Protein AF-A0A183J6D7-F1 (afdb_monomer_lite)

Sequence (116 aa):
MVARYTVRSFGIRRNEKIAVHCTVRGPKAEEILEKGDTGNFGFGIQEHIDLGIKYDPAIGIYGMDFYVVLGRPGFNISERRRCKSRIGASHRISKEEAMKWFQTKYDGVILPSKKK

InterPro domains:
  IPR002132 Large ribosomal subunit protein uL5 [PTHR11994] (37-112)
  IPR022803 Large ribosomal subunit protein uL5 domain superfamily [G3DSA:3.30.1440.10] (1-114)
  IPR022803 Large ribosomal subunit protein uL5 domain superfamily [SSF55282] (2-110)
  IPR031309 Large ribosomal subunit protein uL5, C-terminal [PF00673] (37-101)

Structure (mmCIF, N/CA/C/O backbone):
data_AF-A0A183J6D7-F1
#
_entry.id   AF-A0A183J6D7-F1
#
loop_
_atom_site.group_PDB
_atom_site.id
_atom_site.type_symbol
_atom_site.label_atom_id
_atom_site.label_alt_id
_atom_site.label_comp_id
_atom_site.label_asym_id
_atom_site.label_entity_id
_atom_site.label_seq_id
_atom_site.pdbx_PDB_ins_code
_atom_site.Cartn_x
_atom_site.Cartn_y
_atom_site.Cartn_z
_atom_site.occupancy
_atom_site.B_iso_or_equiv
_atom_site.auth_seq_id
_atom_site.auth_comp_id
_atom_site.auth_asym_id
_atom_site.auth_atom_id
_atom_site.pdbx_PDB_model_num
ATOM 1 N N . MET A 1 1 ? 11.014 7.703 -5.706 1.00 82.44 1 MET A N 1
ATOM 2 C CA . MET A 1 1 ? 11.534 7.757 -4.328 1.00 82.44 1 MET A CA 1
ATOM 3 C C . MET A 1 1 ? 13.031 7.970 -4.398 1.00 82.44 1 MET A C 1
ATOM 5 O O . MET A 1 1 ? 13.674 7.486 -5.325 1.00 82.44 1 MET A O 1
ATOM 9 N N . VAL A 1 2 ? 13.551 8.757 -3.468 1.00 90.94 2 VAL A N 1
ATOM 10 C CA . VAL A 1 2 ? 14.927 9.244 -3.494 1.00 90.94 2 VAL A CA 1
ATOM 11 C C . VAL A 1 2 ? 15.696 8.643 -2.321 1.00 90.94 2 VAL A C 1
ATOM 13 O O . VAL A 1 2 ? 15.153 8.526 -1.220 1.00 90.94 2 VAL A O 1
ATOM 16 N N . ALA A 1 3 ? 16.948 8.261 -2.555 1.00 91.75 3 ALA A N 1
ATOM 17 C CA . ALA A 1 3 ? 17.818 7.702 -1.535 1.00 91.75 3 ALA A CA 1
ATOM 18 C C . ALA A 1 3 ? 18.096 8.723 -0.423 1.00 91.75 3 ALA A C 1
ATOM 20 O O . ALA A 1 3 ? 18.643 9.801 -0.659 1.00 91.75 3 ALA A O 1
ATOM 21 N N . ARG A 1 4 ? 17.742 8.374 0.819 1.00 90.00 4 ARG A N 1
ATOM 22 C CA . ARG A 1 4 ? 17.975 9.246 1.985 1.00 90.00 4 ARG A CA 1
ATOM 23 C C . ARG A 1 4 ? 19.440 9.275 2.422 1.00 90.00 4 ARG A C 1
ATOM 25 O O . ARG A 1 4 ? 19.890 10.292 2.948 1.00 90.00 4 ARG A O 1
ATOM 32 N N . TYR A 1 5 ? 20.166 8.183 2.192 1.00 91.12 5 TYR A N 1
ATOM 33 C CA . TYR A 1 5 ? 21.547 7.980 2.623 1.00 91.12 5 TYR A CA 1
ATOM 34 C C . TYR A 1 5 ? 22.387 7.406 1.485 1.00 91.12 5 TYR A C 1
ATOM 36 O O . TYR A 1 5 ? 21.863 6.732 0.601 1.00 91.12 5 TYR A O 1
ATOM 44 N N . THR A 1 6 ? 23.691 7.660 1.539 1.00 92.69 6 THR A N 1
ATOM 45 C CA . THR A 1 6 ? 24.670 6.967 0.699 1.00 92.69 6 THR A CA 1
ATOM 46 C C . THR A 1 6 ? 24.987 5.628 1.351 1.00 92.69 6 THR A C 1
ATOM 48 O O . THR A 1 6 ? 25.430 5.604 2.499 1.00 92.69 6 THR A O 1
ATOM 51 N N . VAL A 1 7 ? 24.783 4.524 0.634 1.00 91.44 7 VAL A N 1
ATOM 52 C CA . VAL A 1 7 ? 25.100 3.177 1.119 1.00 91.44 7 VAL A CA 1
ATOM 53 C C . VAL A 1 7 ? 25.967 2.474 0.083 1.00 91.44 7 VAL A C 1
ATOM 55 O O . VAL A 1 7 ? 25.495 2.088 -0.984 1.00 91.44 7 VAL A O 1
ATOM 58 N N . ARG A 1 8 ? 27.258 2.312 0.406 1.00 90.56 8 ARG A N 1
ATOM 59 C CA . ARG A 1 8 ? 28.276 1.813 -0.533 1.00 90.56 8 ARG A CA 1
ATOM 60 C C . ARG A 1 8 ? 28.050 0.358 -0.947 1.00 90.56 8 ARG A C 1
ATOM 62 O O . ARG A 1 8 ? 28.307 0.035 -2.098 1.00 90.56 8 ARG A O 1
ATOM 69 N N . SER A 1 9 ? 27.544 -0.491 -0.050 1.00 93.88 9 SER A N 1
ATOM 70 C CA . SER A 1 9 ? 27.243 -1.900 -0.350 1.00 93.88 9 SER A CA 1
ATOM 71 C C . SER A 1 9 ? 26.149 -2.065 -1.406 1.00 93.88 9 SER A C 1
ATOM 73 O O . SER A 1 9 ? 26.231 -2.974 -2.220 1.00 93.88 9 SER A O 1
ATOM 75 N N . PHE A 1 10 ? 25.162 -1.166 -1.426 1.00 88.31 10 PHE A N 1
ATOM 76 C CA . PHE A 1 10 ? 24.107 -1.141 -2.442 1.00 88.31 10 PHE A CA 1
ATOM 77 C C . PHE A 1 10 ? 24.461 -0.270 -3.657 1.00 88.31 10 PHE A C 1
ATOM 79 O O . PHE A 1 10 ? 23.658 -0.158 -4.573 1.00 88.31 10 PHE A O 1
ATOM 86 N N . GLY A 1 11 ? 25.636 0.373 -3.671 1.00 91.94 11 GLY A N 1
ATOM 87 C CA . GLY A 1 11 ? 26.061 1.260 -4.758 1.00 91.94 11 GLY A CA 1
ATOM 88 C C . GLY A 1 11 ? 25.296 2.588 -4.855 1.00 91.94 11 GLY A C 1
ATOM 89 O O . GLY A 1 11 ? 25.453 3.295 -5.842 1.00 91.94 11 GLY A O 1
ATOM 90 N N . ILE A 1 12 ? 24.501 2.954 -3.844 1.00 92.00 12 ILE A N 1
ATOM 91 C CA . ILE A 1 12 ? 23.569 4.092 -3.896 1.00 92.00 12 ILE A CA 1
ATOM 92 C C . ILE A 1 12 ? 24.187 5.343 -3.266 1.00 92.00 12 ILE A C 1
ATOM 94 O O . ILE A 1 12 ? 24.750 5.282 -2.165 1.00 92.00 12 ILE A O 1
ATOM 98 N N . ARG A 1 13 ? 24.010 6.505 -3.905 1.00 92.75 13 ARG A N 1
ATOM 99 C CA . ARG A 1 13 ? 24.359 7.825 -3.356 1.00 92.75 13 ARG A CA 1
ATOM 100 C C . ARG A 1 13 ? 23.142 8.558 -2.797 1.00 92.75 13 ARG A C 1
ATOM 102 O O . ARG A 1 13 ? 22.008 8.378 -3.234 1.00 92.75 13 ARG A O 1
ATOM 109 N N . ARG A 1 14 ? 23.373 9.438 -1.820 1.00 90.81 14 ARG A N 1
ATOM 110 C CA . ARG A 1 14 ? 22.326 10.315 -1.284 1.00 90.81 14 ARG A CA 1
ATOM 111 C C . ARG A 1 14 ? 21.717 11.157 -2.407 1.00 90.81 14 ARG A C 1
ATOM 113 O O . ARG A 1 14 ? 22.430 11.720 -3.229 1.00 90.81 14 ARG A O 1
ATOM 120 N N . ASN A 1 15 ? 20.397 11.277 -2.374 1.00 91.25 15 ASN A N 1
ATOM 121 C CA . ASN A 1 15 ? 19.564 11.970 -3.352 1.00 91.25 15 ASN A CA 1
ATOM 122 C C . ASN A 1 15 ? 19.460 11.320 -4.744 1.00 91.25 15 ASN A C 1
ATOM 124 O O . ASN A 1 15 ? 18.837 11.888 -5.641 1.00 91.25 15 ASN A O 1
ATOM 128 N N . GLU A 1 16 ? 19.982 10.109 -4.919 1.00 92.81 16 GLU A N 1
ATOM 129 C CA . GLU A 1 16 ? 19.821 9.343 -6.152 1.00 92.81 16 GLU A CA 1
ATOM 130 C C . GLU A 1 16 ? 18.392 8.788 -6.303 1.00 92.81 16 GLU A C 1
ATOM 132 O O . GLU A 1 16 ? 17.710 8.483 -5.316 1.00 92.81 16 GLU A O 1
ATOM 137 N N . LYS A 1 17 ? 17.909 8.682 -7.547 1.00 91.44 17 LYS A N 1
ATOM 138 C CA . LYS A 1 17 ? 16.580 8.136 -7.859 1.00 91.44 17 LYS A CA 1
ATOM 139 C C . LYS A 1 17 ? 16.666 6.611 -7.884 1.00 91.44 17 LYS A C 1
ATOM 141 O O . LYS A 1 17 ? 17.237 6.055 -8.809 1.00 91.44 17 LYS A O 1
ATOM 146 N N . ILE A 1 18 ? 16.083 5.962 -6.880 1.00 89.62 18 ILE A N 1
ATOM 147 C CA . ILE A 1 18 ? 16.260 4.516 -6.653 1.00 89.62 18 ILE A CA 1
ATOM 148 C C . ILE A 1 18 ? 15.002 3.681 -6.877 1.00 89.62 18 ILE A C 1
ATOM 150 O O . ILE A 1 18 ? 15.096 2.485 -7.105 1.00 89.62 18 ILE A O 1
ATOM 154 N N . ALA A 1 19 ? 13.819 4.284 -6.778 1.00 88.69 19 ALA A N 1
ATOM 155 C CA . ALA A 1 19 ? 12.566 3.549 -6.893 1.00 88.69 19 ALA A CA 1
ATOM 156 C C . ALA A 1 19 ? 11.457 4.432 -7.453 1.00 88.69 19 ALA A C 1
ATOM 158 O O . ALA A 1 19 ? 11.489 5.661 -7.322 1.00 88.69 19 ALA A O 1
ATOM 159 N N . VAL A 1 20 ? 10.430 3.802 -8.003 1.00 89.44 20 VAL A N 1
ATOM 160 C CA . VAL A 1 20 ? 9.175 4.437 -8.408 1.00 89.44 20 VAL A CA 1
ATOM 161 C C . VAL A 1 20 ? 8.062 3.815 -7.570 1.00 89.44 20 VAL A C 1
ATOM 163 O O . VAL A 1 20 ? 8.130 2.644 -7.224 1.00 89.44 20 VAL A O 1
ATOM 166 N N . HIS A 1 21 ? 7.073 4.612 -7.179 1.00 89.69 21 HIS A N 1
ATOM 167 C CA . HIS A 1 21 ? 5.863 4.100 -6.540 1.00 89.69 21 HIS A CA 1
ATOM 168 C C . HIS A 1 21 ? 4.668 4.839 -7.121 1.00 89.69 21 HIS A C 1
ATOM 170 O O . HIS A 1 21 ? 4.782 6.007 -7.507 1.00 89.69 21 HIS A O 1
ATOM 176 N N . CYS A 1 22 ? 3.534 4.157 -7.172 1.00 88.75 22 CYS A N 1
ATOM 177 C CA . CYS A 1 22 ? 2.264 4.743 -7.553 1.00 88.75 22 CYS A CA 1
ATOM 178 C C . CYS A 1 22 ? 1.221 4.413 -6.484 1.00 88.75 22 CYS A C 1
ATOM 180 O O . CYS A 1 22 ? 1.275 3.362 -5.851 1.00 88.75 22 CYS A O 1
ATOM 182 N N . THR A 1 23 ? 0.284 5.335 -6.272 1.00 88.69 23 THR A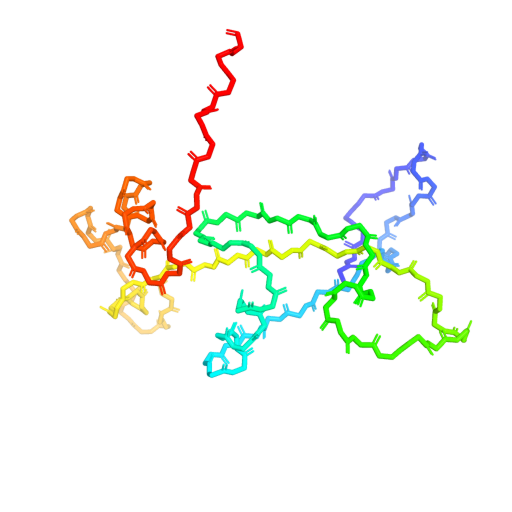 N 1
ATOM 183 C CA . THR A 1 23 ? -0.852 5.122 -5.374 1.00 88.69 23 THR A CA 1
ATOM 184 C C . THR A 1 23 ? -2.108 5.110 -6.223 1.00 88.69 23 THR A C 1
ATOM 186 O O . THR A 1 23 ? -2.503 6.146 -6.758 1.00 88.69 23 THR A O 1
ATOM 189 N N . VAL A 1 24 ? -2.736 3.945 -6.340 1.00 87.94 24 VAL A N 1
ATOM 190 C CA . VAL A 1 24 ? -3.997 3.771 -7.068 1.00 87.94 24 VAL A CA 1
ATOM 191 C C . VAL A 1 24 ? -5.145 3.713 -6.061 1.00 87.94 24 VAL A C 1
ATOM 193 O O . VAL A 1 24 ? -4.992 3.183 -4.962 1.00 87.94 24 VAL A O 1
ATOM 196 N N . ARG A 1 25 ? -6.291 4.313 -6.399 1.00 87.12 25 ARG A N 1
ATOM 197 C CA . ARG A 1 25 ? -7.493 4.355 -5.549 1.00 87.12 25 ARG A CA 1
ATOM 198 C C . ARG A 1 25 ? -8.751 4.116 -6.381 1.00 87.12 25 ARG A C 1
ATOM 200 O O . ARG A 1 25 ? -8.755 4.381 -7.583 1.00 87.12 25 ARG A O 1
ATOM 207 N N . GLY A 1 26 ? -9.825 3.691 -5.717 1.00 87.25 26 GLY A N 1
ATOM 208 C CA . GLY A 1 26 ? -11.134 3.481 -6.341 1.00 87.25 26 GLY A CA 1
ATOM 209 C C . GLY A 1 26 ? -11.175 2.220 -7.216 1.00 87.25 26 GLY A C 1
ATOM 210 O O . GLY A 1 26 ? -10.440 1.280 -6.921 1.00 87.25 26 GLY A O 1
ATOM 211 N N . PRO A 1 27 ? -11.982 2.195 -8.293 1.00 85.88 27 PRO A N 1
ATOM 212 C CA . PRO A 1 27 ? -12.239 0.973 -9.066 1.00 85.88 27 PRO A CA 1
ATOM 213 C C . PRO A 1 27 ? -10.965 0.386 -9.684 1.00 85.88 27 PRO A C 1
ATOM 215 O O . PRO A 1 27 ? -10.746 -0.815 -9.636 1.00 85.88 27 PRO A O 1
ATOM 218 N N . LYS A 1 28 ? -10.038 1.242 -10.134 1.00 83.00 28 LYS A N 1
ATOM 219 C CA . LYS A 1 28 ? -8.733 0.804 -10.657 1.00 83.00 28 LYS A CA 1
ATOM 220 C C . LYS A 1 28 ? -7.882 0.065 -9.624 1.00 83.00 28 LYS A C 1
ATOM 222 O O . LYS A 1 28 ? -7.052 -0.754 -9.992 1.00 83.00 28 LYS A O 1
ATOM 227 N N . ALA A 1 29 ? -8.030 0.396 -8.340 1.00 82.50 29 ALA A N 1
ATOM 228 C CA . ALA A 1 29 ? -7.312 -0.313 -7.289 1.00 82.50 29 ALA A CA 1
ATOM 229 C C . ALA A 1 29 ? -7.919 -1.698 -7.058 1.00 82.50 29 ALA A C 1
ATOM 231 O O . ALA A 1 29 ? -7.167 -2.623 -6.792 1.00 82.50 29 ALA A O 1
ATOM 232 N N . GLU A 1 30 ? -9.241 -1.843 -7.188 1.00 79.81 30 GLU A N 1
ATOM 233 C CA . GLU A 1 30 ? -9.916 -3.142 -7.090 1.00 79.81 30 GLU A CA 1
ATOM 234 C C . GLU A 1 30 ? -9.552 -4.050 -8.271 1.00 79.81 30 GLU A C 1
ATOM 236 O O . GLU A 1 30 ? -9.189 -5.194 -8.041 1.00 79.81 30 GLU A O 1
ATOM 241 N N . GLU A 1 31 ? -9.502 -3.527 -9.499 1.00 79.56 31 GLU A N 1
ATOM 242 C CA . GLU A 1 31 ? -9.065 -4.294 -10.682 1.00 79.56 31 GLU A CA 1
ATOM 243 C C . GLU A 1 31 ? -7.617 -4.802 -10.569 1.00 79.56 31 GLU A C 1
ATOM 245 O O . GLU A 1 31 ? -7.299 -5.916 -10.978 1.00 79.56 31 GLU A O 1
ATOM 250 N N . ILE A 1 32 ? -6.708 -3.979 -10.036 1.00 76.81 32 ILE A N 1
ATOM 251 C CA . ILE A 1 32 ? -5.310 -4.383 -9.810 1.00 76.81 32 ILE A CA 1
ATOM 252 C C . ILE A 1 32 ? -5.229 -5.397 -8.668 1.00 76.81 32 ILE A C 1
ATOM 254 O O . ILE A 1 32 ? -4.407 -6.308 -8.714 1.00 76.81 32 ILE A O 1
ATOM 258 N N . LEU A 1 33 ? -6.080 -5.236 -7.654 1.00 74.19 33 LEU A N 1
ATOM 259 C CA . LEU A 1 33 ? -6.168 -6.144 -6.523 1.00 74.19 33 LEU A CA 1
ATOM 260 C C . LEU A 1 33 ? -6.688 -7.519 -6.959 1.00 74.19 33 LEU A C 1
ATOM 262 O O . LEU A 1 33 ? -6.120 -8.505 -6.532 1.00 74.19 33 LEU A O 1
ATOM 266 N N . GLU A 1 34 ? -7.678 -7.599 -7.851 1.00 70.06 34 GLU A N 1
ATOM 267 C CA . GLU A 1 34 ? -8.159 -8.870 -8.426 1.00 70.06 34 GLU A CA 1
ATOM 268 C C . GLU A 1 34 ? -7.090 -9.618 -9.229 1.00 70.06 34 GLU A C 1
ATOM 270 O O . GLU A 1 34 ? -7.124 -10.841 -9.328 1.00 70.06 34 GLU A O 1
ATOM 275 N N . LYS A 1 35 ? -6.130 -8.888 -9.803 1.00 69.25 35 LYS A N 1
ATOM 276 C CA . LYS A 1 35 ? -4.993 -9.469 -10.530 1.00 69.25 35 LYS A CA 1
ATOM 277 C C . LYS A 1 35 ? -3.814 -9.834 -9.623 1.00 69.25 35 LYS A C 1
ATOM 279 O O . LYS A 1 35 ? -2.846 -10.410 -10.106 1.00 69.25 35 LYS A O 1
ATOM 284 N N . GLY A 1 36 ? -3.869 -9.470 -8.344 1.00 55.78 36 GLY A N 1
ATOM 285 C CA . GLY A 1 36 ? -2.857 -9.766 -7.336 1.00 55.78 36 GLY A CA 1
ATOM 286 C C . GLY A 1 36 ? -3.434 -10.545 -6.149 1.00 55.78 36 GLY A C 1
ATOM 287 O O . GLY A 1 36 ? -4.596 -10.922 -6.157 1.00 55.78 36 GLY A O 1
ATOM 288 N N . ASP A 1 37 ? -2.633 -10.806 -5.116 1.00 45.81 37 ASP A N 1
ATOM 289 C CA . ASP A 1 37 ? -2.993 -11.681 -3.981 1.00 45.81 37 ASP A CA 1
ATOM 290 C C . ASP A 1 37 ? -3.145 -10.828 -2.684 1.00 45.81 37 ASP A C 1
ATOM 292 O O . ASP A 1 37 ? -2.294 -9.986 -2.457 1.00 45.81 37 ASP A O 1
ATOM 296 N N . THR A 1 38 ? -4.223 -10.874 -1.862 1.00 43.72 38 THR A N 1
ATOM 297 C CA . THR A 1 38 ? -4.858 -9.587 -1.377 1.00 43.72 38 THR A CA 1
ATOM 298 C C . THR A 1 38 ? -5.282 -9.347 0.104 1.00 43.72 38 THR A C 1
ATOM 300 O O . THR A 1 38 ? -5.822 -10.220 0.759 1.00 43.72 38 THR A O 1
ATOM 303 N N . GLY A 1 39 ? -5.094 -8.130 0.673 1.00 43.94 39 GLY A N 1
ATOM 304 C CA . GLY A 1 39 ? -5.560 -7.664 2.019 1.00 43.94 39 GLY A CA 1
ATOM 305 C C . GLY A 1 39 ? -4.588 -6.644 2.662 1.00 43.94 39 GLY A C 1
ATOM 306 O O . GLY A 1 39 ? -3.626 -6.313 1.996 1.00 43.94 39 GLY A O 1
ATOM 307 N N . ASN A 1 40 ? -4.792 -6.118 3.896 1.00 59.78 40 ASN A N 1
ATOM 308 C CA . ASN A 1 40 ? -3.935 -5.085 4.560 1.00 59.78 40 ASN A CA 1
ATOM 309 C C . ASN A 1 40 ? -2.487 -5.568 4.808 1.00 59.78 40 ASN A C 1
ATOM 311 O O . ASN A 1 40 ? -2.066 -5.856 5.930 1.00 59.78 40 ASN A O 1
ATOM 315 N N . PHE A 1 41 ? -1.770 -5.779 3.728 1.00 64.06 41 PHE A N 1
ATOM 316 C CA . PHE A 1 41 ? -0.578 -6.579 3.649 1.00 64.06 41 PHE A CA 1
ATOM 317 C C . PHE A 1 41 ? 0.143 -6.280 2.344 1.00 64.06 41 PHE A C 1
ATOM 319 O O . PHE A 1 41 ? -0.391 -5.643 1.431 1.00 64.06 41 PHE A O 1
ATOM 326 N N . GLY A 1 42 ? 1.397 -6.715 2.312 1.00 67.56 42 GLY A N 1
ATOM 327 C CA . GLY A 1 42 ? 2.234 -6.627 1.136 1.00 67.56 42 GLY A CA 1
ATOM 328 C C . GLY A 1 42 ? 2.392 -7.991 0.490 1.00 67.56 42 GLY A C 1
ATOM 329 O O . GLY A 1 42 ? 2.625 -8.969 1.201 1.00 67.56 42 GLY A O 1
ATOM 330 N N . PHE A 1 43 ? 2.307 -8.039 -0.830 1.00 75.19 43 PHE A N 1
ATOM 331 C CA . PHE A 1 43 ? 2.757 -9.179 -1.618 1.00 75.19 43 PHE A CA 1
ATOM 33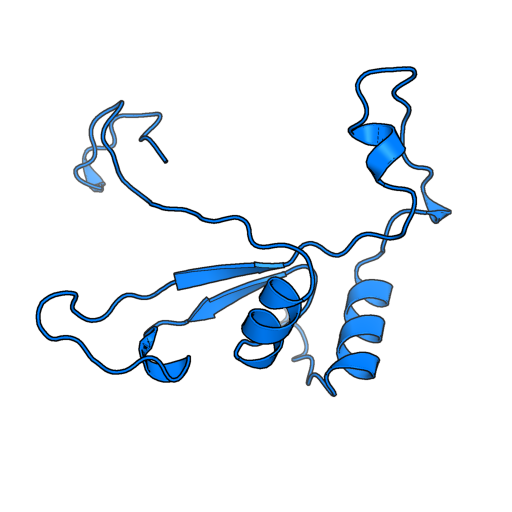2 C C . PHE A 1 43 ? 3.648 -8.664 -2.746 1.00 75.19 43 PHE A C 1
ATOM 334 O O . PHE A 1 43 ? 3.394 -7.608 -3.326 1.00 75.19 43 PHE A O 1
ATOM 341 N N . GLY A 1 44 ? 4.727 -9.393 -3.001 1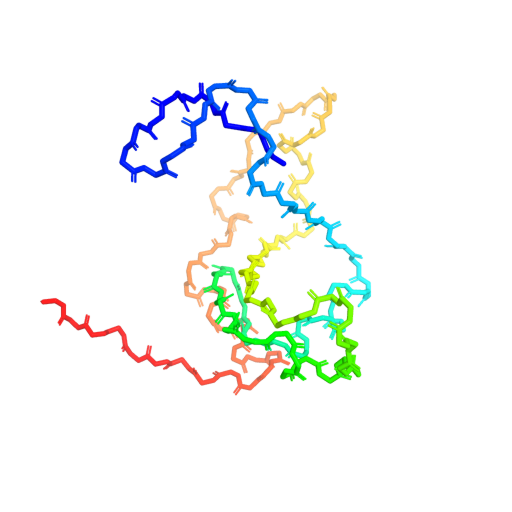.00 76.94 44 GLY A N 1
ATOM 342 C CA . GLY A 1 44 ? 5.659 -9.100 -4.078 1.00 76.94 44 GLY A CA 1
ATOM 343 C C . GLY A 1 44 ? 5.390 -10.039 -5.236 1.00 76.94 44 GLY A C 1
ATOM 344 O O . GLY A 1 44 ? 5.361 -11.253 -5.043 1.00 76.94 44 GLY A O 1
ATOM 345 N N . ILE A 1 45 ? 5.204 -9.484 -6.426 1.00 81.50 45 ILE A N 1
ATOM 346 C CA . ILE A 1 45 ? 5.232 -10.253 -7.664 1.00 81.50 45 ILE A CA 1
ATOM 347 C C . ILE A 1 45 ? 6.652 -10.166 -8.209 1.00 81.50 45 ILE A C 1
ATOM 349 O O . ILE A 1 45 ? 7.206 -9.073 -8.342 1.00 81.50 45 ILE A O 1
ATOM 353 N N . GLN A 1 46 ? 7.250 -11.315 -8.513 1.00 81.19 46 GLN A N 1
ATOM 354 C CA . GLN A 1 46 ? 8.614 -11.370 -9.031 1.00 81.19 46 GLN A CA 1
ATOM 355 C C . GLN A 1 46 ? 8.689 -10.903 -10.491 1.00 81.19 46 GLN A C 1
ATOM 357 O O . GLN A 1 46 ? 9.677 -10.279 -10.878 1.00 81.19 46 GLN A O 1
ATOM 362 N N . GLU A 1 47 ? 7.627 -11.129 -11.267 1.00 82.44 47 GLU A N 1
ATOM 363 C CA . GLU A 1 47 ? 7.539 -10.744 -12.672 1.00 82.44 47 GLU A CA 1
ATOM 364 C C . GLU A 1 47 ? 6.186 -10.093 -12.991 1.00 82.44 47 GLU A C 1
ATOM 366 O O . GLU A 1 47 ? 5.126 -10.694 -12.864 1.00 82.44 47 GLU A O 1
ATOM 371 N N . HIS A 1 48 ? 6.187 -8.848 -13.464 1.00 81.12 48 HIS A N 1
ATOM 372 C CA . HIS A 1 48 ? 4.939 -8.157 -13.815 1.00 81.12 48 HIS A CA 1
ATOM 373 C C . HIS A 1 48 ? 4.181 -8.770 -15.009 1.00 81.12 48 HIS A C 1
ATOM 375 O O . HIS A 1 48 ? 3.060 -8.342 -15.283 1.00 81.12 48 HIS A O 1
ATOM 381 N N . ILE A 1 49 ? 4.761 -9.732 -15.734 1.00 84.56 49 ILE A N 1
ATOM 382 C CA . ILE A 1 49 ? 4.063 -10.450 -16.812 1.00 84.56 49 ILE A CA 1
ATOM 383 C C . ILE A 1 49 ? 2.903 -11.293 -16.269 1.00 84.56 49 ILE A C 1
ATOM 385 O O . ILE A 1 49 ? 1.890 -11.440 -16.953 1.00 84.56 49 ILE A O 1
ATOM 389 N N . ASP A 1 50 ? 2.994 -11.736 -15.012 1.00 78.38 50 ASP A N 1
ATOM 390 C CA . ASP A 1 50 ? 1.941 -12.495 -14.329 1.00 78.38 50 ASP A CA 1
ATOM 391 C C . ASP A 1 50 ? 0.661 -11.665 -14.142 1.00 78.38 50 ASP A C 1
ATOM 393 O O . ASP A 1 50 ? -0.436 -12.206 -14.032 1.00 78.38 50 ASP A O 1
ATOM 397 N N . LEU A 1 51 ? 0.767 -10.331 -14.201 1.00 76.19 51 LEU A N 1
ATOM 398 C CA . LEU A 1 51 ? -0.377 -9.412 -14.160 1.00 76.19 51 LEU A CA 1
ATOM 399 C C . LEU A 1 51 ? -1.141 -9.332 -15.499 1.00 76.19 51 LEU A C 1
ATOM 401 O O . LEU A 1 51 ? -2.092 -8.551 -15.628 1.00 76.19 51 LEU A O 1
ATOM 405 N N . GLY A 1 52 ? -0.727 -10.097 -16.515 1.00 74.50 52 GLY A N 1
ATOM 406 C CA . GLY A 1 52 ? -1.356 -10.135 -17.838 1.00 74.50 52 GLY A CA 1
ATOM 407 C C . GLY A 1 52 ? -0.995 -8.949 -18.737 1.00 74.50 52 GLY A C 1
ATOM 408 O O . GLY A 1 52 ? -1.720 -8.643 -19.687 1.00 74.50 52 GLY A O 1
ATOM 409 N N . ILE A 1 53 ? 0.104 -8.251 -18.440 1.00 82.06 53 ILE A N 1
ATOM 410 C CA . ILE A 1 53 ? 0.637 -7.177 -19.284 1.00 82.06 53 ILE A CA 1
ATOM 411 C C . ILE A 1 53 ? 1.495 -7.810 -20.385 1.00 82.06 53 ILE A C 1
ATOM 413 O O . ILE A 1 53 ? 2.321 -8.681 -20.116 1.00 82.06 53 ILE A O 1
ATOM 417 N N . LYS A 1 54 ? 1.305 -7.377 -21.640 1.00 83.00 54 LYS A N 1
ATOM 418 C CA . LYS A 1 54 ? 2.124 -7.856 -22.763 1.00 83.00 54 LYS A CA 1
ATOM 419 C C . LYS A 1 54 ? 3.594 -7.509 -22.536 1.00 83.00 54 LYS A C 1
ATOM 421 O O . LYS A 1 54 ? 3.915 -6.382 -22.173 1.00 83.00 54 LYS A O 1
ATOM 426 N N . TYR A 1 55 ? 4.459 -8.474 -22.824 1.00 81.94 55 TYR A N 1
ATOM 427 C CA . TYR A 1 55 ? 5.901 -8.293 -22.757 1.00 81.94 55 TYR A CA 1
ATOM 428 C C . TYR A 1 55 ? 6.381 -7.256 -23.781 1.00 81.94 55 TYR A C 1
ATOM 430 O O . TYR A 1 55 ? 6.090 -7.376 -24.974 1.00 81.94 55 TYR A O 1
ATOM 438 N N . ASP A 1 56 ? 7.141 -6.269 -23.306 1.00 82.88 56 ASP A N 1
ATOM 439 C CA . ASP A 1 56 ? 7.880 -5.314 -24.131 1.00 82.88 56 ASP A CA 1
ATOM 440 C C . ASP A 1 56 ? 9.393 -5.500 -23.885 1.00 82.88 56 ASP A C 1
ATOM 442 O O . ASP A 1 56 ? 9.874 -5.226 -22.776 1.00 82.88 56 ASP A O 1
ATOM 446 N N . PRO A 1 57 ? 10.166 -5.945 -24.896 1.00 84.12 57 PRO A N 1
ATOM 447 C CA . PRO A 1 57 ? 11.612 -6.132 -24.780 1.00 84.12 57 PRO A CA 1
ATOM 448 C C . PRO A 1 57 ? 12.388 -4.869 -24.382 1.00 84.12 57 PRO A C 1
ATOM 450 O O . PRO A 1 57 ? 13.479 -4.986 -23.828 1.00 84.12 57 PRO A O 1
ATOM 453 N N . ALA A 1 58 ? 11.860 -3.668 -24.651 1.00 87.12 58 ALA A N 1
ATOM 454 C CA . ALA A 1 58 ? 12.524 -2.413 -24.299 1.00 87.12 58 ALA A CA 1
ATOM 455 C C . ALA A 1 58 ? 12.443 -2.096 -22.797 1.00 87.12 58 ALA A C 1
ATOM 457 O O . ALA A 1 58 ? 13.294 -1.384 -22.265 1.00 87.12 58 ALA A O 1
ATOM 458 N N . ILE A 1 59 ? 11.417 -2.613 -22.119 1.00 83.38 59 ILE A N 1
ATOM 459 C CA . ILE A 1 59 ? 11.153 -2.375 -20.697 1.00 83.38 59 ILE A CA 1
ATOM 460 C C . ILE A 1 59 ? 11.857 -3.447 -19.853 1.00 83.38 59 ILE A C 1
ATOM 462 O O . ILE A 1 59 ? 12.433 -3.132 -18.818 1.00 83.38 59 ILE A O 1
ATOM 466 N N . GLY A 1 60 ? 11.888 -4.698 -20.318 1.00 83.38 60 GLY A N 1
ATOM 467 C CA . GLY A 1 60 ? 12.448 -5.821 -19.558 1.00 83.38 60 GLY A CA 1
ATOM 468 C C . GLY A 1 60 ? 11.484 -6.339 -18.487 1.00 83.38 60 GLY A C 1
ATOM 469 O O . GLY A 1 60 ? 10.348 -5.889 -18.420 1.00 83.38 60 GLY A O 1
ATOM 470 N N . ILE A 1 61 ? 11.913 -7.313 -17.672 1.00 86.06 61 ILE A N 1
ATOM 471 C CA . ILE A 1 61 ? 11.090 -7.936 -16.618 1.00 86.06 61 ILE A CA 1
ATOM 472 C C . ILE A 1 61 ? 11.401 -7.282 -15.271 1.00 86.06 61 ILE A C 1
ATOM 474 O O . ILE A 1 61 ? 12.536 -7.297 -14.801 1.00 86.06 61 ILE A O 1
ATOM 478 N N . TYR A 1 62 ? 10.367 -6.731 -14.645 1.00 85.06 62 TYR A N 1
ATOM 479 C CA . TYR A 1 62 ? 10.438 -6.130 -13.316 1.00 85.06 62 TYR A CA 1
ATOM 480 C C . TYR A 1 62 ? 9.546 -6.862 -12.323 1.00 85.06 62 TYR A C 1
ATOM 482 O O . TYR A 1 62 ? 8.399 -7.173 -12.654 1.00 85.06 62 TYR A O 1
ATOM 490 N N . GLY A 1 63 ? 10.065 -7.050 -11.111 1.00 84.81 63 GLY A N 1
ATOM 491 C CA . GLY A 1 63 ? 9.272 -7.382 -9.935 1.00 84.81 63 GLY A CA 1
ATOM 492 C C . GLY A 1 63 ? 8.713 -6.125 -9.277 1.00 84.81 63 GLY A C 1
ATOM 493 O O . GLY A 1 63 ? 9.307 -5.046 -9.360 1.00 84.81 63 GLY A O 1
ATOM 494 N N . MET A 1 64 ? 7.553 -6.255 -8.645 1.00 86.19 64 MET A N 1
ATOM 495 C CA . MET A 1 64 ? 6.852 -5.152 -7.994 1.00 86.19 64 MET A CA 1
ATOM 496 C C . MET A 1 64 ? 6.232 -5.616 -6.683 1.00 86.19 64 MET A C 1
ATOM 498 O O . MET A 1 64 ? 5.621 -6.679 -6.619 1.00 86.19 64 MET A O 1
ATOM 502 N N . ASP A 1 65 ? 6.329 -4.766 -5.665 1.00 83.88 65 ASP A N 1
ATOM 503 C CA . ASP A 1 65 ? 5.638 -4.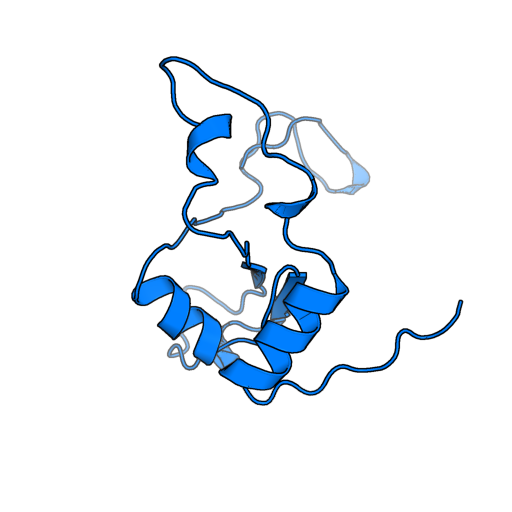962 -4.398 1.00 83.88 65 ASP A CA 1
ATOM 504 C C . ASP A 1 65 ? 4.326 -4.181 -4.386 1.00 83.88 65 ASP A C 1
ATOM 506 O O . ASP A 1 65 ? 4.290 -2.964 -4.598 1.00 83.88 65 ASP A O 1
ATOM 510 N N . PHE A 1 66 ? 3.243 -4.883 -4.086 1.00 81.12 66 PHE A N 1
ATOM 511 C CA . PHE A 1 66 ? 1.930 -4.309 -3.857 1.00 81.12 66 PHE A CA 1
ATOM 512 C C . PHE A 1 66 ? 1.690 -4.209 -2.364 1.00 81.12 66 PHE A C 1
ATOM 514 O O . PHE A 1 66 ? 1.881 -5.177 -1.636 1.00 81.12 66 PHE A O 1
ATOM 521 N N . TYR A 1 67 ? 1.240 -3.044 -1.908 1.00 82.31 67 TYR A N 1
ATOM 522 C CA . TYR A 1 67 ? 0.815 -2.844 -0.529 1.00 82.31 67 TYR A CA 1
ATOM 523 C C . TYR A 1 67 ? -0.596 -2.280 -0.511 1.00 82.31 67 TYR A C 1
ATOM 525 O O . TYR A 1 67 ? -0.850 -1.186 -1.024 1.00 82.31 67 TYR A O 1
ATOM 533 N N . VAL A 1 68 ? -1.517 -3.028 0.083 1.00 82.12 68 VAL A N 1
ATOM 534 C CA . VAL A 1 68 ? -2.935 -2.674 0.093 1.00 82.12 68 VAL A CA 1
ATOM 535 C C . VAL A 1 68 ? -3.275 -2.096 1.455 1.00 82.12 68 VAL A C 1
ATOM 537 O O . VAL A 1 68 ? -2.906 -2.652 2.487 1.00 82.12 68 VAL A O 1
ATOM 540 N N . VAL A 1 69 ? -3.982 -0.966 1.459 1.00 83.25 69 VAL A N 1
ATOM 541 C CA . VAL A 1 69 ? -4.419 -0.297 2.686 1.00 83.25 69 VAL A CA 1
ATOM 542 C C . VAL A 1 69 ? -5.933 -0.399 2.805 1.00 83.25 69 VAL A C 1
ATOM 544 O O . VAL A 1 69 ? -6.664 0.228 2.042 1.00 83.25 69 VAL A O 1
ATOM 547 N N . LEU A 1 70 ? -6.404 -1.167 3.784 1.00 82.75 70 LEU A N 1
ATOM 548 C CA . LEU A 1 70 ? -7.812 -1.242 4.157 1.00 82.75 70 LEU A CA 1
ATOM 549 C C . LEU A 1 70 ? -8.153 -0.103 5.120 1.00 82.75 70 LEU A C 1
ATOM 551 O O . LEU A 1 70 ? -7.418 0.176 6.071 1.00 82.75 70 LEU A O 1
ATOM 555 N N . GLY A 1 71 ? -9.303 0.527 4.896 1.00 83.25 71 GLY A N 1
ATOM 556 C CA . GLY A 1 71 ? -9.840 1.584 5.743 1.00 83.25 71 GLY A CA 1
ATOM 557 C C . GLY A 1 71 ? -11.360 1.520 5.781 1.00 83.25 71 GLY A C 1
ATOM 558 O O . GLY A 1 71 ? -11.999 1.165 4.792 1.00 83.25 71 GLY A O 1
ATOM 559 N N . ARG A 1 72 ? -11.950 1.868 6.928 1.00 85.12 72 ARG A N 1
ATOM 560 C CA . ARG A 1 72 ? -13.401 2.052 7.032 1.00 85.12 72 ARG A CA 1
ATOM 561 C C . ARG A 1 72 ? -13.777 3.483 6.612 1.00 85.12 72 ARG A C 1
ATOM 563 O O . ARG A 1 72 ? -12.964 4.404 6.768 1.00 85.12 72 ARG A O 1
ATOM 570 N N . PRO A 1 73 ? -15.005 3.721 6.122 1.00 85.88 73 PRO A N 1
ATOM 571 C CA . PRO A 1 73 ? -15.507 5.079 5.940 1.00 85.88 73 PRO A CA 1
ATOM 572 C C . PRO A 1 73 ? -15.449 5.846 7.271 1.00 85.88 73 PRO A C 1
ATOM 574 O O . PRO A 1 73 ? -16.044 5.422 8.256 1.00 85.88 73 PRO A O 1
ATOM 577 N N . GLY A 1 74 ? -14.707 6.958 7.312 1.00 85.44 74 GLY A N 1
ATOM 578 C CA . GLY A 1 74 ? -14.473 7.740 8.540 1.00 85.44 74 GLY A CA 1
ATOM 579 C C . GLY A 1 74 ? -12.998 7.978 8.882 1.00 85.44 74 GLY A C 1
ATOM 580 O O . GLY A 1 74 ? -12.684 8.884 9.656 1.00 85.44 74 GLY A O 1
ATOM 581 N N . PHE A 1 75 ? -12.069 7.265 8.235 1.00 83.88 75 PHE A N 1
ATOM 582 C CA . PHE A 1 75 ? -10.621 7.431 8.447 1.00 83.88 75 PHE A CA 1
ATOM 583 C C . PHE A 1 75 ? -10.081 8.827 8.084 1.00 83.88 75 PHE A C 1
ATOM 585 O O . PHE A 1 75 ? -9.055 9.252 8.613 1.00 83.88 75 PHE A O 1
ATOM 592 N N . ASN A 1 76 ? -10.810 9.603 7.274 1.00 87.19 76 ASN A N 1
ATOM 593 C CA . ASN A 1 76 ? -10.426 10.973 6.916 1.00 87.19 76 ASN A CA 1
ATOM 594 C C . ASN A 1 76 ? -10.293 11.904 8.143 1.00 87.19 76 ASN A C 1
ATOM 596 O O . ASN A 1 76 ? -9.638 12.937 8.077 1.00 87.19 76 ASN A O 1
ATOM 600 N N . ILE A 1 77 ? -10.862 11.554 9.300 1.00 90.88 77 ILE A N 1
ATOM 601 C CA . ILE A 1 77 ? -10.745 12.344 10.536 1.00 90.88 77 ILE A CA 1
ATOM 602 C C . ILE A 1 77 ? -9.281 12.551 10.979 1.00 90.88 77 ILE A C 1
ATOM 604 O O . ILE A 1 77 ? -8.953 13.619 11.510 1.00 90.88 77 ILE A O 1
ATOM 608 N N . SER A 1 78 ? -8.391 11.582 10.731 1.00 87.50 78 SER A N 1
ATOM 609 C CA . SER A 1 78 ? -6.960 11.716 11.040 1.00 87.50 78 SER A CA 1
ATOM 610 C C . SER A 1 78 ? -6.148 12.418 9.951 1.00 87.50 78 SER A C 1
ATOM 612 O O . SER A 1 78 ? -5.012 12.822 10.202 1.00 87.50 78 SER A O 1
ATOM 614 N N . GLU A 1 79 ? -6.696 12.565 8.749 1.00 86.94 79 GLU A N 1
ATOM 615 C CA . GLU A 1 79 ? -5.985 13.104 7.581 1.00 86.94 79 GLU A CA 1
ATOM 616 C C . GLU A 1 79 ? -6.428 14.526 7.224 1.00 86.94 79 GLU A C 1
ATOM 618 O O . GLU A 1 79 ? -5.622 15.321 6.741 1.00 86.94 79 GLU A O 1
ATOM 623 N N . ARG A 1 80 ? -7.684 14.881 7.518 1.00 90.75 80 ARG A N 1
ATOM 624 C CA . ARG A 1 80 ? -8.259 16.196 7.230 1.00 90.75 80 ARG A CA 1
ATOM 625 C C . ARG A 1 80 ? -7.461 17.332 7.874 1.00 90.75 80 ARG A C 1
ATOM 627 O O . ARG A 1 80 ? -6.991 17.233 9.007 1.00 90.75 80 ARG A O 1
ATOM 634 N N . ARG A 1 81 ? -7.383 18.463 7.165 1.00 92.81 81 ARG A N 1
ATOM 635 C CA . ARG A 1 81 ? -6.688 19.675 7.636 1.00 92.81 81 ARG A CA 1
ATOM 636 C C . ARG A 1 81 ? -7.410 20.356 8.803 1.00 92.81 81 ARG A C 1
ATOM 638 O O . ARG A 1 81 ? -6.769 20.799 9.748 1.00 92.81 81 ARG A O 1
ATOM 645 N N . ARG A 1 82 ? -8.741 20.459 8.735 1.00 93.38 82 ARG A N 1
ATOM 646 C CA . ARG A 1 82 ? -9.572 21.119 9.755 1.00 93.38 82 ARG A CA 1
ATOM 647 C C . ARG A 1 82 ? -10.049 20.110 10.800 1.00 93.38 82 ARG A C 1
ATOM 649 O O . ARG A 1 82 ? -10.549 19.052 10.434 1.00 93.38 82 ARG A O 1
ATOM 656 N N . CYS A 1 83 ? -9.961 20.469 12.084 1.00 91.88 83 CYS A N 1
ATOM 657 C CA . CYS A 1 83 ? -10.474 19.672 13.211 1.00 91.88 83 CYS A CA 1
ATOM 658 C C . CYS A 1 83 ? -9.963 18.218 13.210 1.00 91.88 83 CYS A C 1
ATOM 660 O O . CYS A 1 83 ? -10.740 17.272 13.358 1.00 91.88 83 CYS A O 1
ATOM 662 N N . LYS A 1 84 ? -8.661 18.023 12.989 1.00 94.00 84 LYS A N 1
ATOM 663 C CA . LYS A 1 84 ? -8.030 16.699 13.015 1.00 94.00 84 LYS A CA 1
ATOM 664 C C . LYS A 1 84 ? -8.168 16.061 14.400 1.00 94.00 84 LYS A C 1
ATOM 666 O O . LYS A 1 84 ? -7.888 16.706 15.407 1.00 94.00 84 LYS A O 1
ATOM 671 N N . SER A 1 85 ? -8.564 14.793 14.450 1.00 93.19 85 SER A N 1
ATOM 672 C CA . SER A 1 85 ? -8.641 14.027 15.699 1.00 93.19 85 SER A CA 1
ATOM 673 C C . SER A 1 85 ? -8.194 12.577 15.498 1.00 93.19 85 SER A C 1
ATOM 675 O O . SER A 1 85 ? -7.889 12.141 14.386 1.00 93.19 85 SER A O 1
ATOM 677 N N . ARG A 1 86 ? -8.043 11.838 16.602 1.00 86.25 86 ARG A N 1
ATOM 678 C CA . ARG A 1 86 ? -7.592 10.441 16.572 1.00 86.25 86 ARG A CA 1
ATOM 679 C C . ARG A 1 86 ? -8.756 9.515 16.226 1.00 86.25 86 ARG A C 1
ATOM 681 O O . ARG A 1 86 ? -9.864 9.700 16.718 1.00 86.25 86 ARG A O 1
ATOM 688 N N . ILE A 1 87 ? -8.472 8.478 15.441 1.00 86.00 87 ILE A N 1
ATOM 689 C CA . ILE A 1 87 ? -9.423 7.394 15.176 1.00 86.00 87 ILE A CA 1
ATOM 690 C C . ILE A 1 87 ? -9.563 6.543 16.444 1.00 86.00 87 ILE A C 1
ATOM 692 O O . ILE A 1 87 ? -8.553 6.068 16.987 1.00 86.00 87 ILE A O 1
ATOM 696 N N . GLY A 1 88 ? -10.808 6.359 16.892 1.00 87.06 88 GLY A N 1
ATOM 697 C CA . GLY A 1 88 ? 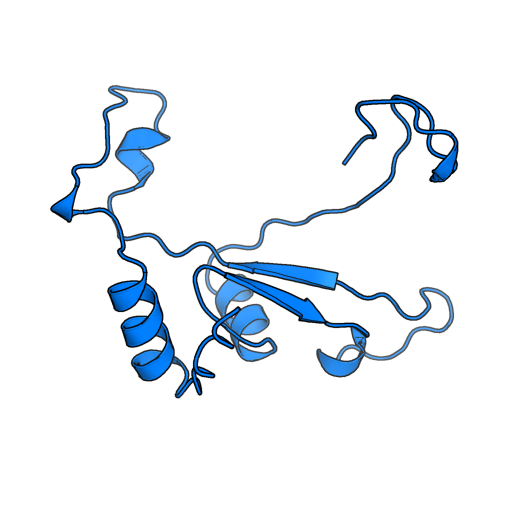-11.158 5.527 18.043 1.00 87.06 88 GLY A CA 1
ATOM 698 C C . GLY A 1 88 ? -10.792 4.059 17.828 1.00 87.06 88 GLY A C 1
ATOM 699 O O . GLY A 1 88 ? -10.812 3.571 16.701 1.00 87.06 88 GLY A O 1
ATOM 700 N N . ALA A 1 89 ? -10.448 3.351 18.906 1.00 83.94 89 ALA A N 1
ATOM 701 C CA . ALA A 1 89 ? -9.953 1.973 18.834 1.00 83.94 89 ALA A CA 1
ATOM 702 C C . ALA A 1 89 ? -10.942 1.016 18.148 1.00 83.94 89 ALA A C 1
ATOM 704 O O . ALA A 1 89 ? -10.530 0.229 17.306 1.00 83.94 89 ALA A O 1
ATOM 705 N N . SER A 1 90 ? -12.241 1.158 18.425 1.00 86.38 90 SER A N 1
ATOM 706 C CA . SER A 1 90 ? -13.312 0.363 17.806 1.00 86.38 90 SER A CA 1
ATOM 707 C C . SER A 1 90 ? -13.482 0.605 16.305 1.00 86.38 90 SER A C 1
ATOM 709 O O . SER A 1 90 ? -14.012 -0.252 15.601 1.00 86.38 90 SER A O 1
ATOM 711 N N . HIS A 1 91 ? -13.055 1.768 15.802 1.00 85.19 91 HIS A N 1
ATOM 712 C CA . HIS A 1 91 ? -13.142 2.111 14.384 1.00 85.19 91 HIS A CA 1
ATOM 713 C C . HIS A 1 91 ? -11.906 1.661 13.592 1.00 85.19 91 HIS A C 1
ATOM 715 O O . HIS A 1 91 ? -11.944 1.634 12.363 1.00 85.19 91 HIS A O 1
ATOM 721 N N . ARG A 1 92 ? -10.810 1.303 14.272 1.00 82.00 92 ARG A N 1
ATOM 722 C CA . ARG A 1 92 ? -9.624 0.746 13.616 1.00 82.00 92 ARG A CA 1
ATOM 723 C C . ARG A 1 92 ? -9.907 -0.683 13.168 1.00 82.00 92 ARG A C 1
ATOM 725 O O . ARG A 1 92 ? -10.625 -1.413 13.839 1.00 82.00 92 ARG A O 1
ATOM 732 N N . ILE A 1 93 ? -9.305 -1.064 12.049 1.00 82.56 93 ILE A N 1
ATOM 733 C CA . ILE A 1 93 ? -9.392 -2.423 11.517 1.00 82.56 93 ILE A CA 1
ATOM 734 C C . ILE A 1 93 ? -8.358 -3.280 12.246 1.00 82.56 93 ILE A C 1
ATOM 736 O O . ILE A 1 93 ? -7.176 -2.924 12.285 1.00 82.56 93 ILE A O 1
ATOM 740 N N . SER A 1 94 ? -8.801 -4.388 12.837 1.00 83.00 94 SER A N 1
ATOM 741 C CA . SER A 1 94 ? -7.899 -5.372 13.438 1.00 83.00 94 SER A CA 1
ATOM 742 C C . SER A 1 94 ? -7.330 -6.314 12.372 1.00 83.00 94 SER A C 1
ATOM 744 O O . SER A 1 94 ? -7.860 -6.434 11.266 1.00 83.00 94 SER A O 1
ATOM 746 N N . LYS A 1 95 ? -6.238 -7.014 12.700 1.00 79.62 95 LYS A N 1
ATOM 747 C CA . LYS A 1 95 ? -5.640 -8.011 11.798 1.00 79.62 95 LYS A CA 1
ATOM 748 C C . LYS A 1 95 ? -6.638 -9.119 11.442 1.00 79.62 95 LYS A C 1
ATOM 750 O O . LYS A 1 95 ? -6.752 -9.489 10.281 1.00 79.62 95 LYS A O 1
ATOM 755 N N . GLU A 1 96 ? -7.368 -9.613 12.436 1.00 81.94 96 GLU A N 1
ATOM 756 C CA . GLU A 1 96 ? -8.371 -10.673 12.280 1.00 81.94 96 GLU A CA 1
ATOM 757 C C . GLU A 1 96 ? -9.535 -10.226 11.394 1.00 81.94 96 GLU A C 1
ATOM 759 O O . GLU A 1 96 ? -9.996 -10.974 10.537 1.00 81.94 96 GLU A O 1
ATOM 764 N N . GLU A 1 97 ? -9.976 -8.979 11.553 1.00 83.06 97 GLU A N 1
ATOM 765 C CA . GLU A 1 97 ? -11.029 -8.413 10.718 1.00 83.06 97 GLU A CA 1
ATOM 766 C C . GLU A 1 97 ? -10.575 -8.258 9.264 1.00 83.06 97 GLU A C 1
ATOM 768 O O . GLU A 1 97 ? -11.324 -8.602 8.353 1.00 83.06 97 GLU A O 1
ATOM 773 N N . ALA A 1 98 ? -9.338 -7.803 9.037 1.00 81.06 98 ALA A N 1
ATOM 774 C CA . ALA A 1 98 ? -8.762 -7.725 7.697 1.00 81.06 98 ALA A CA 1
ATOM 775 C C . ALA A 1 98 ? -8.662 -9.109 7.032 1.00 81.06 98 ALA A C 1
ATOM 777 O O . ALA A 1 98 ? -8.980 -9.245 5.853 1.00 81.06 98 ALA A O 1
ATOM 778 N N . MET A 1 99 ? -8.271 -10.137 7.793 1.00 80.38 99 MET A N 1
ATOM 779 C CA . MET A 1 99 ? -8.219 -11.529 7.330 1.00 80.38 99 MET A CA 1
ATOM 780 C C . MET A 1 99 ? -9.605 -12.061 6.959 1.00 80.38 99 MET A C 1
ATOM 782 O O . MET A 1 99 ? -9.781 -12.640 5.891 1.00 80.38 99 MET A O 1
ATOM 786 N N . LYS A 1 100 ? -10.606 -11.824 7.813 1.00 84.94 100 LYS A N 1
ATOM 787 C CA . LYS A 1 100 ? -11.987 -12.243 7.558 1.00 84.94 100 LYS A CA 1
ATOM 788 C C . LYS A 1 100 ? -12.587 -11.527 6.348 1.00 84.94 100 LYS A C 1
ATOM 790 O O . LYS A 1 100 ? -13.256 -12.156 5.531 1.00 84.94 100 LYS A O 1
ATOM 795 N N . TRP A 1 101 ? -12.339 -10.223 6.220 1.00 83.31 101 TRP A N 1
ATOM 796 C CA . TRP A 1 101 ? -12.765 -9.440 5.060 1.00 83.31 101 TRP A CA 1
ATOM 797 C C . TRP A 1 101 ? -12.156 -9.986 3.765 1.00 83.31 101 TRP A C 1
ATOM 799 O O . TRP A 1 101 ? -12.873 -10.132 2.779 1.00 83.31 101 TRP A O 1
ATOM 809 N N . PHE A 1 102 ? -10.871 -10.353 3.790 1.00 79.31 102 PHE A N 1
ATOM 810 C CA . PHE A 1 102 ? -10.190 -10.950 2.642 1.00 79.31 102 PHE A CA 1
ATOM 811 C C . PHE A 1 102 ? -10.799 -12.298 2.237 1.00 79.31 102 PHE A C 1
ATOM 813 O O . PHE A 1 102 ? -11.177 -12.466 1.080 1.00 79.31 102 PHE A O 1
ATOM 820 N N . GLN A 1 103 ? -10.985 -13.211 3.194 1.00 81.25 103 GLN A N 1
ATOM 821 C CA . GLN A 1 103 ? -11.622 -14.510 2.941 1.00 81.25 103 GLN A CA 1
ATOM 822 C C . GLN A 1 103 ? -13.030 -14.365 2.358 1.00 81.25 103 GLN A C 1
ATOM 824 O O . GLN A 1 103 ? -13.414 -15.139 1.498 1.00 81.25 103 GLN A O 1
ATOM 829 N N . THR A 1 104 ? -13.798 -13.370 2.812 1.00 84.19 104 THR A N 1
ATOM 830 C CA . THR A 1 104 ? -15.192 -13.190 2.373 1.00 84.19 104 THR A CA 1
ATOM 831 C C . THR A 1 104 ? -15.299 -12.537 0.992 1.00 84.19 104 THR A C 1
ATOM 833 O O . THR A 1 104 ? -16.238 -12.828 0.262 1.00 84.19 104 THR A O 1
ATOM 836 N N . LYS A 1 105 ? -14.395 -11.606 0.645 1.00 80.19 105 LYS A N 1
ATOM 837 C CA . LYS A 1 105 ? -14.489 -10.832 -0.608 1.00 80.19 105 LYS A CA 1
ATOM 838 C C . LYS A 1 105 ? -13.782 -11.505 -1.788 1.00 80.19 105 LYS A C 1
ATOM 840 O O . LYS A 1 105 ? -14.237 -11.336 -2.911 1.00 80.19 105 LYS A O 1
ATOM 845 N N . TYR A 1 106 ? -12.689 -12.225 -1.536 1.00 76.69 106 TYR A N 1
ATOM 846 C CA . TYR A 1 106 ? -11.820 -12.781 -2.582 1.00 76.69 106 TYR A CA 1
ATOM 847 C C . TYR A 1 106 ? -11.558 -14.287 -2.423 1.00 76.69 106 TYR A C 1
ATOM 849 O O . TYR A 1 106 ? -10.619 -14.792 -3.028 1.00 76.69 106 TYR A O 1
ATOM 857 N N . ASP A 1 107 ? -12.321 -14.992 -1.575 1.00 73.25 107 ASP A N 1
ATOM 858 C CA . ASP A 1 107 ? -12.132 -16.425 -1.269 1.00 73.25 107 ASP A CA 1
ATOM 859 C C . ASP A 1 107 ? -10.675 -16.787 -0.905 1.00 73.25 107 ASP A C 1
ATOM 861 O O . ASP A 1 107 ? -10.173 -17.883 -1.158 1.00 73.25 107 ASP A O 1
ATOM 865 N N . GLY A 1 108 ? -9.973 -15.823 -0.302 1.00 68.44 108 GLY A N 1
ATOM 866 C CA . GLY A 1 108 ? -8.534 -15.875 -0.094 1.00 68.44 108 GLY A CA 1
ATOM 867 C C . GLY A 1 108 ? -8.095 -16.976 0.868 1.00 68.44 108 GLY A C 1
ATOM 868 O O . GLY A 1 108 ? -8.551 -17.041 2.013 1.00 68.44 108 GLY A O 1
ATOM 869 N N . VAL A 1 109 ? -7.140 -17.809 0.449 1.00 70.75 109 VAL A N 1
ATOM 870 C CA . VAL A 1 109 ? -6.557 -18.851 1.304 1.00 70.75 109 VAL A CA 1
ATOM 871 C C . VAL A 1 109 ? -5.464 -18.244 2.181 1.00 70.75 109 VAL A C 1
ATOM 873 O O . VAL A 1 109 ? -4.410 -17.829 1.708 1.00 70.75 109 VAL A O 1
ATOM 876 N N . ILE A 1 110 ? -5.692 -18.218 3.496 1.00 71.75 110 ILE A N 1
ATOM 877 C CA . ILE A 1 110 ? -4.701 -17.716 4.453 1.00 71.75 110 ILE A CA 1
ATOM 878 C C . ILE A 1 110 ? -3.813 -18.866 4.912 1.00 71.75 110 ILE A C 1
ATOM 880 O O . ILE A 1 110 ? -4.260 -19.769 5.621 1.00 71.75 110 ILE A O 1
ATOM 884 N N . LEU A 1 111 ? -2.530 -18.805 4.558 1.00 73.88 111 LEU A N 1
ATOM 885 C CA . LEU A 1 111 ? -1.544 -19.747 5.071 1.00 73.88 111 LEU A CA 1
ATOM 886 C C . LEU A 1 111 ? -1.291 -19.488 6.569 1.00 73.88 111 LEU A C 1
ATOM 888 O O . LEU A 1 111 ? -1.102 -18.335 6.977 1.00 73.88 111 LEU A O 1
ATOM 892 N N . PRO A 1 112 ? -1.252 -20.536 7.413 1.00 70.06 112 PRO A N 1
ATOM 893 C CA . PRO A 1 112 ? -0.882 -20.378 8.811 1.00 70.06 112 PRO A CA 1
ATOM 894 C C . PRO A 1 112 ? 0.553 -19.848 8.897 1.00 70.06 112 PRO A C 1
ATOM 896 O O . PRO A 1 112 ? 1.447 -20.307 8.183 1.00 70.06 112 PRO A O 1
ATOM 899 N N . SER A 1 113 ? 0.798 -18.876 9.781 1.00 62.62 113 SER A N 1
ATOM 900 C CA . SER A 1 113 ? 2.154 -18.361 9.978 1.00 62.62 113 SER A CA 1
ATOM 901 C C . SER A 1 113 ? 3.066 -19.504 10.420 1.00 62.62 113 SER A C 1
ATOM 903 O O . SER A 1 113 ? 2.779 -20.137 11.441 1.00 62.62 113 SER A O 1
ATOM 905 N N . LYS A 1 114 ? 4.177 -19.744 9.708 1.00 49.44 114 LYS A N 1
ATOM 906 C CA . LYS A 1 114 ? 5.258 -20.595 10.225 1.00 49.44 114 LYS A CA 1
ATOM 907 C C . LYS A 1 114 ? 5.642 -20.057 11.604 1.00 49.44 114 LYS A C 1
ATOM 909 O O . LYS A 1 114 ? 6.122 -18.926 11.705 1.00 49.44 114 LYS A O 1
ATOM 914 N N . LYS A 1 115 ? 5.383 -20.835 12.662 1.00 48.69 115 LYS A N 1
ATOM 915 C CA . LYS A 1 115 ? 5.956 -20.559 13.983 1.00 48.69 115 LYS A CA 1
ATOM 916 C C . LYS A 1 115 ? 7.474 -20.530 13.791 1.00 48.69 115 LYS A C 1
ATOM 918 O O . LYS A 1 115 ? 8.023 -21.484 13.240 1.00 48.69 115 LYS A O 1
ATOM 923 N N . LYS A 1 116 ? 8.096 -19.401 14.133 1.00 46.88 116 LYS A N 1
ATOM 924 C CA . LYS A 1 116 ? 9.547 -19.345 14.326 1.00 46.88 116 LYS A CA 1
ATOM 925 C C . LYS A 1 116 ? 9.933 -20.239 15.493 1.00 46.88 116 LYS A C 1
ATO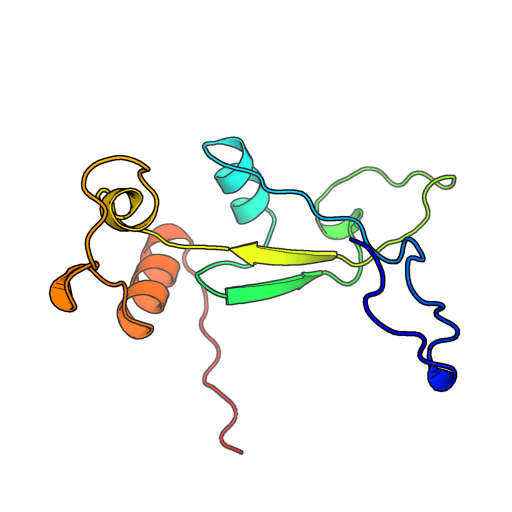M 927 O O . LYS A 1 116 ? 9.120 -20.306 16.445 1.00 46.88 116 LYS A O 1
#

Organism: NCBI:txid241478

Radius of gyration: 18.3 Å; chains: 1; bounding box: 44×42×44 Å

Secondary structure (DSSP, 8-state):
-B-SS-BGGGTBPTT-B--------SHHHHHHHHTS--SSSEEEES-GGGGTPPP-TTT----EEEE-----TTGGGGT-SSS--PPPGGGSPPHHHHHHHHHHHH----PPP---

Foldseek 3Di:
DAACDDDVVVPHHGRDDDDDDDDDDDPVVVLQQLLDADWQDKDKDAFCVSSVDDDDPVVDTHIDMDGDHDADPPPCLCVDPPNRDDDDPVRDQDPVNRVVVSCVPPVHDDDDDDDD

pLDDT: mean 81.28, std 10.97, range [43.72, 94.0]